Protein AF-A0A0C3BUG4-F1 (afdb_monomer_lite)

Secondary structure (DSSP, 8-state):
--PPP-------------------HHHHHHHHHHHHHHHHSS-EES-GGG-EEHHHIIIIIHHHHHHHHHTSTTHHHHH-SS-EEEE-TTSEEEEE--THHHHHT---TTTS-EE-HHHHHHHSPPP-----------TTTT----

Radius of gyration: 33.88 Å; chains: 1; bounding box: 59×110×67 Å

pLDDT: mean 73.23, std 21.44, range [34.53, 96.62]

Structure (mmCIF, N/CA/C/O backbone):
data_AF-A0A0C3BUG4-F1
#
_entry.id   AF-A0A0C3BUG4-F1
#
loop_
_atom_site.group_PDB
_atom_site.id
_atom_site.type_symbol
_atom_site.label_atom_id
_atom_site.label_alt_id
_atom_site.label_comp_id
_atom_site.label_asym_id
_atom_site.label_entity_id
_atom_site.label_seq_id
_atom_site.pdbx_PDB_ins_code
_atom_site.Cartn_x
_atom_site.Cartn_y
_atom_site.Cartn_z
_atom_site.occupancy
_atom_site.B_iso_or_equiv
_atom_site.auth_seq_id
_atom_site.auth_comp_id
_atom_site.auth_asym_id
_atom_site.auth_atom_id
_atom_site.pdbx_PDB_model_num
ATOM 1 N N . MET A 1 1 ? 41.717 80.374 -43.406 1.00 41.09 1 MET A N 1
ATOM 2 C CA . MET A 1 1 ? 40.789 79.222 -43.454 1.00 41.09 1 MET A CA 1
ATOM 3 C C . MET A 1 1 ? 40.693 78.741 -44.893 1.00 41.09 1 MET A C 1
ATOM 5 O O . MET A 1 1 ? 40.188 79.499 -45.709 1.00 41.09 1 MET A O 1
ATOM 9 N N . LYS A 1 2 ? 41.247 77.564 -45.212 1.00 41.28 2 LYS A N 1
ATOM 10 C CA . LYS A 1 2 ? 40.978 76.761 -46.424 1.00 41.28 2 LYS A CA 1
ATOM 11 C C . LYS A 1 2 ? 41.872 75.516 -46.356 1.00 41.28 2 LYS A C 1
ATOM 13 O O . LYS A 1 2 ? 43.070 75.620 -46.584 1.00 41.28 2 LYS A O 1
ATOM 18 N N . PHE A 1 3 ? 41.297 74.380 -45.968 1.00 34.53 3 PHE A N 1
ATOM 19 C CA . PHE A 1 3 ? 41.933 73.067 -46.078 1.00 34.53 3 PHE A CA 1
ATOM 20 C C . PHE A 1 3 ? 41.317 72.315 -47.259 1.00 34.53 3 PHE A C 1
ATOM 22 O O . PHE A 1 3 ? 40.108 72.384 -47.482 1.00 34.53 3 PHE A O 1
ATOM 29 N N . SER A 1 4 ? 42.197 71.660 -48.016 1.00 36.00 4 SER A N 1
ATOM 30 C CA . SER A 1 4 ? 41.938 70.864 -49.214 1.00 36.00 4 SER A CA 1
ATOM 31 C C . SER A 1 4 ? 40.975 69.703 -48.988 1.00 36.00 4 SER A C 1
ATOM 33 O O . SER A 1 4 ? 41.059 68.994 -47.988 1.00 36.00 4 SER A O 1
ATOM 35 N N . ALA A 1 5 ? 40.145 69.457 -50.002 1.00 45.41 5 ALA A N 1
ATOM 36 C CA . ALA A 1 5 ? 39.486 68.182 -50.236 1.00 45.41 5 ALA A CA 1
ATOM 37 C C . ALA A 1 5 ? 40.481 67.171 -50.836 1.00 45.41 5 ALA A C 1
ATOM 39 O O . ALA A 1 5 ? 41.256 67.513 -51.728 1.00 45.41 5 A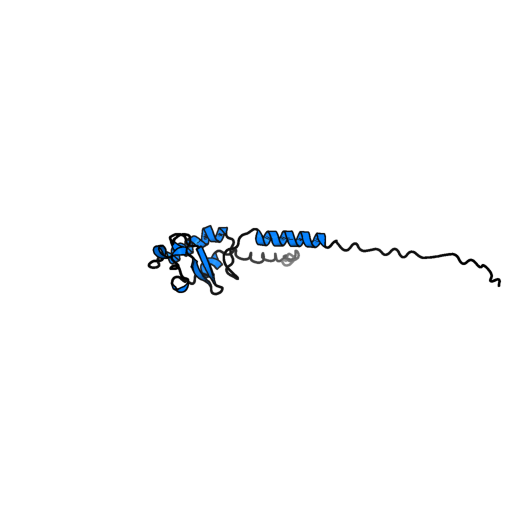LA A O 1
ATOM 40 N N . GLY A 1 6 ? 40.427 65.924 -50.370 1.00 37.72 6 GLY A N 1
ATOM 41 C CA . GLY A 1 6 ? 41.170 64.797 -50.926 1.00 37.72 6 GLY A CA 1
ATOM 42 C C . GLY A 1 6 ? 40.464 63.498 -50.562 1.00 37.72 6 GLY A C 1
ATOM 43 O O . GLY A 1 6 ? 40.468 63.084 -49.409 1.00 37.72 6 GLY A O 1
ATOM 44 N N . VAL A 1 7 ? 39.788 62.921 -51.549 1.00 47.41 7 VAL A N 1
ATOM 45 C CA . VAL A 1 7 ? 38.919 61.744 -51.468 1.00 47.41 7 VAL A CA 1
ATOM 46 C C . VAL A 1 7 ? 39.768 60.485 -51.274 1.00 47.41 7 VAL A C 1
ATOM 48 O O . VAL A 1 7 ? 40.687 60.251 -52.052 1.00 47.41 7 VAL A O 1
ATOM 51 N N . ALA A 1 8 ? 39.432 59.648 -50.292 1.00 42.12 8 ALA A N 1
ATOM 52 C CA . ALA A 1 8 ? 39.912 58.272 -50.209 1.00 42.12 8 ALA A CA 1
ATOM 53 C C . ALA A 1 8 ? 38.692 57.352 -50.166 1.00 42.12 8 ALA A C 1
ATOM 55 O O . ALA A 1 8 ? 37.805 57.503 -49.328 1.00 42.12 8 ALA A O 1
ATOM 56 N N . SER A 1 9 ? 38.629 56.448 -51.134 1.00 40.34 9 SER A N 1
ATOM 57 C CA . SER A 1 9 ? 37.532 55.515 -51.341 1.00 40.34 9 SER A CA 1
ATOM 58 C C . SER A 1 9 ? 38.101 54.096 -51.375 1.00 40.34 9 SER A C 1
ATOM 60 O O . SER A 1 9 ? 39.220 53.910 -51.852 1.00 40.34 9 SER A O 1
ATOM 62 N N . PHE A 1 10 ? 37.278 53.139 -50.923 1.00 35.38 10 PHE A N 1
ATOM 63 C CA . PHE A 1 10 ? 37.435 51.673 -50.988 1.00 35.38 10 PHE A CA 1
ATOM 64 C C . PHE A 1 10 ? 38.412 51.059 -49.958 1.00 35.38 10 PHE A C 1
ATOM 66 O O . PHE A 1 10 ? 39.480 51.594 -49.710 1.00 35.38 10 PHE A O 1
ATOM 73 N N . VAL A 1 11 ? 38.147 49.944 -49.265 1.00 36.19 11 VAL A N 1
ATOM 74 C CA . VAL A 1 11 ? 37.163 48.850 -49.376 1.00 36.19 11 VAL A CA 1
ATOM 75 C C . VAL A 1 11 ? 36.833 48.389 -47.945 1.00 36.19 11 VAL A C 1
ATOM 77 O O . VAL A 1 11 ? 37.750 48.091 -47.183 1.00 36.19 11 VAL A O 1
ATOM 80 N N . VAL A 1 12 ? 35.555 48.269 -47.569 1.00 40.34 12 VAL A N 1
ATOM 81 C CA . VAL A 1 12 ? 35.170 47.511 -46.363 1.00 40.34 12 VAL A CA 1
ATOM 82 C C . VAL A 1 12 ? 34.921 46.071 -46.794 1.00 40.34 12 VAL A C 1
ATOM 84 O O . VAL A 1 12 ? 33.946 45.780 -47.484 1.00 40.34 12 VAL A O 1
ATOM 87 N N . VAL A 1 13 ? 35.823 45.169 -46.411 1.00 47.88 13 VAL A N 1
ATOM 88 C CA . VAL A 1 13 ? 35.618 43.723 -46.534 1.00 47.88 13 VAL A CA 1
ATOM 89 C C . VAL A 1 13 ? 34.524 43.326 -45.544 1.00 47.88 13 VAL A C 1
ATOM 91 O O . VAL A 1 13 ? 34.728 43.353 -44.331 1.00 47.88 13 VAL A O 1
ATOM 94 N N . ALA A 1 14 ? 33.347 42.976 -46.059 1.00 41.44 14 ALA A N 1
ATOM 95 C CA . ALA A 1 14 ? 32.286 42.376 -45.266 1.00 41.44 14 ALA A CA 1
ATOM 96 C C . ALA A 1 14 ? 32.698 40.946 -44.884 1.00 41.44 14 ALA A C 1
ATOM 98 O O . ALA A 1 14 ? 32.642 40.027 -45.700 1.00 41.44 14 ALA A O 1
ATOM 99 N N . ALA A 1 15 ? 33.123 40.753 -43.635 1.00 45.50 15 ALA A N 1
ATOM 100 C CA . ALA A 1 15 ? 33.238 39.428 -43.048 1.00 45.50 15 ALA A CA 1
ATOM 101 C C . ALA A 1 15 ? 31.821 38.867 -42.852 1.00 45.50 15 ALA A C 1
ATOM 103 O O . ALA A 1 15 ? 31.102 39.261 -41.934 1.00 45.50 15 ALA A O 1
ATOM 104 N N . ALA A 1 16 ? 31.405 37.962 -43.738 1.00 42.94 16 ALA A N 1
ATOM 105 C CA . ALA A 1 16 ? 30.218 37.146 -43.539 1.00 42.94 16 ALA A CA 1
ATOM 106 C C . ALA A 1 16 ? 30.462 36.223 -42.335 1.00 42.94 16 ALA A C 1
ATOM 108 O O . ALA A 1 16 ? 31.059 35.153 -42.451 1.00 42.94 16 ALA A O 1
ATOM 109 N N . GLY A 1 17 ? 30.031 36.665 -41.155 1.00 38.06 17 GLY A N 1
ATOM 110 C CA . GLY A 1 17 ? 29.912 35.805 -39.990 1.00 38.06 17 GLY A CA 1
ATOM 111 C C . GLY A 1 17 ? 28.852 34.750 -40.274 1.00 38.06 17 GLY A C 1
ATOM 112 O O . GLY A 1 17 ? 27.659 35.049 -40.284 1.00 38.06 17 GLY A O 1
ATOM 113 N N . LEU A 1 18 ? 29.286 33.513 -40.512 1.00 46.72 18 LEU A N 1
ATOM 114 C CA . LEU A 1 18 ? 28.420 32.345 -40.512 1.00 46.72 18 LEU A CA 1
ATOM 115 C C . LEU A 1 18 ? 27.911 32.170 -39.073 1.00 46.72 18 LEU A C 1
ATOM 117 O O . LEU A 1 18 ? 28.559 31.547 -38.233 1.00 46.72 18 LEU A O 1
ATOM 121 N N . ALA A 1 19 ? 26.776 32.791 -38.756 1.00 42.50 19 ALA A N 1
ATOM 122 C CA . ALA A 1 19 ? 26.059 32.519 -37.526 1.00 42.50 19 ALA A CA 1
ATOM 123 C C . ALA A 1 19 ? 25.576 31.071 -37.612 1.00 42.50 19 ALA A C 1
ATOM 125 O O . ALA A 1 19 ? 24.555 30.776 -38.230 1.00 42.50 19 ALA A O 1
ATOM 126 N N . ALA A 1 20 ? 26.345 30.154 -37.023 1.00 51.66 20 ALA A N 1
ATOM 127 C CA . ALA A 1 20 ? 25.859 28.826 -36.709 1.00 51.66 20 ALA A CA 1
ATOM 128 C C . ALA A 1 20 ? 24.575 29.020 -35.900 1.00 51.66 20 ALA A C 1
ATOM 130 O O . ALA A 1 20 ? 24.619 29.481 -34.756 1.00 51.66 20 ALA A O 1
ATOM 131 N N . ALA A 1 21 ? 23.433 28.752 -36.537 1.00 49.66 21 ALA A N 1
ATOM 132 C CA . ALA A 1 21 ? 22.134 28.765 -35.900 1.00 49.66 21 ALA A CA 1
ATOM 133 C C . ALA A 1 21 ? 22.206 27.788 -34.726 1.00 49.66 21 ALA A C 1
ATOM 135 O O . ALA A 1 21 ? 22.141 26.570 -34.891 1.00 49.66 21 ALA A O 1
ATOM 136 N N . ARG A 1 22 ? 22.419 28.333 -33.525 1.00 52.34 22 ARG A N 1
ATOM 137 C CA . ARG A 1 22 ? 22.254 27.587 -32.286 1.00 52.34 22 ARG A CA 1
ATOM 138 C C . ARG A 1 22 ? 20.818 27.075 -32.319 1.00 52.34 22 ARG A C 1
ATOM 140 O O . ARG A 1 22 ? 19.922 27.902 -32.510 1.00 52.34 22 ARG A O 1
ATOM 147 N N . PRO A 1 23 ? 20.574 25.762 -32.182 1.00 47.84 23 PRO A N 1
ATOM 148 C CA . PRO A 1 23 ? 19.212 25.275 -32.085 1.00 47.84 23 PRO A CA 1
ATOM 149 C C . PRO A 1 23 ? 18.525 26.053 -30.963 1.00 47.84 23 PRO A C 1
ATOM 151 O O . PRO A 1 23 ? 19.018 26.103 -29.834 1.00 47.84 23 PRO A O 1
ATOM 154 N N . SER A 1 24 ? 17.447 26.742 -31.341 1.00 47.69 24 SER A N 1
ATOM 155 C CA . SER A 1 24 ? 16.580 27.502 -30.449 1.00 47.69 24 SER A CA 1
ATOM 156 C C . SER A 1 24 ? 16.281 26.657 -29.211 1.00 47.69 24 SER A C 1
ATOM 158 O O . SER A 1 24 ? 15.897 25.493 -29.347 1.00 47.69 24 SER A O 1
ATOM 160 N N . GLY A 1 25 ? 16.468 27.227 -28.015 1.00 50.50 25 GLY A N 1
ATOM 161 C CA . GLY A 1 25 ? 16.230 26.546 -26.732 1.00 50.50 25 GLY A CA 1
ATOM 162 C C . GLY A 1 25 ? 14.859 25.862 -26.654 1.00 50.50 25 GLY A C 1
ATOM 163 O O . GLY A 1 25 ? 14.745 24.794 -26.062 1.00 50.50 25 GLY A O 1
ATOM 164 N N . TYR A 1 26 ? 13.883 26.372 -27.412 1.00 52.41 26 TYR A N 1
ATOM 165 C CA . TYR A 1 26 ? 12.560 25.780 -27.606 1.00 52.41 26 TYR A CA 1
ATOM 166 C C . TYR A 1 26 ? 12.568 24.305 -28.035 1.00 52.41 26 TYR A C 1
ATOM 168 O O . TYR A 1 26 ? 11.708 23.543 -27.603 1.00 52.41 26 TYR A O 1
ATOM 176 N N . ALA A 1 27 ? 13.522 23.864 -28.860 1.00 49.59 27 ALA A N 1
ATOM 177 C CA . ALA A 1 27 ? 13.574 22.468 -29.303 1.00 49.59 27 ALA A CA 1
ATOM 178 C C . ALA A 1 27 ? 14.095 21.517 -28.210 1.00 49.59 27 ALA A C 1
ATOM 180 O O . ALA A 1 27 ? 13.702 20.351 -28.180 1.00 49.59 27 ALA A O 1
ATOM 181 N N . ARG A 1 28 ? 14.950 22.000 -27.291 1.00 51.31 28 ARG A N 1
ATOM 182 C CA . ARG A 1 28 ? 15.373 21.213 -26.118 1.00 51.31 28 ARG A CA 1
ATOM 183 C C . ARG A 1 28 ? 14.279 21.164 -25.058 1.00 51.31 28 ARG A C 1
ATOM 185 O O . ARG A 1 28 ? 14.094 20.110 -24.457 1.00 51.31 28 ARG A O 1
ATOM 192 N N . ASP A 1 29 ? 13.533 22.250 -24.889 1.00 53.88 29 ASP A N 1
ATOM 193 C CA . ASP A 1 29 ? 12.439 22.319 -23.919 1.00 53.88 29 ASP A CA 1
ATOM 194 C C . ASP A 1 29 ? 11.271 21.398 -24.301 1.00 53.88 29 ASP A C 1
ATOM 196 O O . ASP A 1 29 ? 10.709 20.733 -23.435 1.00 53.88 29 ASP A O 1
ATOM 200 N N . LEU A 1 30 ? 10.947 21.273 -25.594 1.00 53.44 30 LEU A N 1
ATOM 201 C CA . LEU A 1 30 ? 9.909 20.344 -26.063 1.00 53.44 30 LEU A CA 1
ATOM 202 C C . LEU A 1 30 ? 10.304 18.870 -25.874 1.00 53.44 30 LEU A C 1
ATOM 204 O O . LEU A 1 30 ? 9.463 18.055 -25.501 1.00 53.44 30 LEU A O 1
ATOM 208 N N . TYR A 1 31 ? 11.583 18.531 -26.067 1.00 54.00 31 TYR A N 1
ATOM 209 C CA . TYR A 1 31 ? 12.083 17.168 -25.855 1.00 54.00 31 TYR A CA 1
ATOM 210 C C . TYR A 1 31 ? 12.178 16.789 -24.371 1.00 54.00 31 TYR A C 1
ATOM 212 O O . TYR A 1 31 ? 11.939 15.636 -24.023 1.00 54.00 31 TYR A O 1
ATOM 220 N N . ALA A 1 32 ? 12.522 17.744 -23.500 1.00 52.56 32 ALA A N 1
ATOM 221 C CA . ALA A 1 32 ? 12.543 17.528 -22.055 1.00 52.56 32 ALA A CA 1
ATOM 222 C C . ALA A 1 32 ? 11.121 17.359 -21.496 1.00 52.56 32 ALA A C 1
ATOM 224 O O . ALA A 1 32 ? 10.859 16.399 -20.779 1.00 52.56 32 ALA A O 1
ATOM 225 N N . ARG A 1 33 ? 10.178 18.210 -21.923 1.00 52.19 33 ARG A N 1
ATOM 226 C CA . ARG A 1 33 ? 8.775 18.154 -21.488 1.00 52.19 33 ARG A CA 1
ATOM 227 C C . ARG A 1 33 ? 8.088 16.842 -21.875 1.00 52.19 33 ARG A C 1
ATOM 229 O O . ARG A 1 33 ? 7.427 16.232 -21.049 1.00 52.19 33 ARG A O 1
ATOM 236 N N . GLN A 1 34 ? 8.338 16.350 -23.090 1.00 50.34 34 GLN A N 1
ATOM 237 C CA . GLN A 1 34 ? 7.808 15.062 -23.546 1.00 50.34 34 GLN A CA 1
ATOM 238 C C . GLN A 1 34 ? 8.367 13.858 -22.756 1.00 50.34 34 GLN A C 1
ATOM 240 O O . GLN A 1 34 ? 7.732 12.804 -22.714 1.00 50.34 34 GLN A O 1
ATOM 245 N N . TYR A 1 35 ? 9.541 13.995 -22.126 1.00 50.09 35 TYR A N 1
ATOM 246 C CA . TYR A 1 35 ? 10.136 12.953 -21.284 1.00 50.09 35 TYR A CA 1
ATOM 247 C C . TYR A 1 35 ? 9.663 13.033 -19.827 1.00 50.09 35 TYR A C 1
ATOM 249 O O . TYR A 1 35 ? 9.436 11.990 -19.217 1.00 50.09 35 TYR A O 1
ATOM 257 N N . ASP A 1 36 ? 9.466 14.240 -19.290 1.00 49.53 36 ASP A N 1
ATOM 258 C CA . ASP A 1 36 ? 8.853 14.439 -17.970 1.00 49.53 36 ASP A CA 1
ATOM 259 C C . ASP A 1 36 ? 7.392 13.952 -17.956 1.00 49.53 36 ASP A C 1
ATOM 261 O O . ASP A 1 36 ? 7.004 13.210 -17.051 1.00 49.53 36 ASP A O 1
ATOM 265 N N . ASP A 1 37 ? 6.623 14.215 -19.021 1.00 50.03 37 ASP A N 1
ATOM 266 C CA . ASP A 1 37 ? 5.247 13.716 -19.163 1.00 50.03 37 ASP A CA 1
ATOM 267 C C . ASP A 1 37 ? 5.195 12.173 -19.183 1.00 50.03 37 ASP A C 1
ATOM 269 O O . ASP A 1 37 ? 4.275 11.566 -18.637 1.00 50.03 37 ASP A O 1
ATOM 273 N N . ALA A 1 38 ? 6.201 11.500 -19.759 1.00 49.34 38 ALA A N 1
ATOM 274 C CA . ALA A 1 38 ? 6.282 10.035 -19.800 1.00 49.34 38 ALA A CA 1
ATOM 275 C C . ALA A 1 38 ? 6.638 9.395 -18.441 1.00 49.34 38 ALA A C 1
ATOM 277 O O . ALA A 1 38 ? 6.325 8.223 -18.212 1.00 49.34 38 ALA A O 1
ATOM 278 N N . VAL A 1 39 ? 7.279 10.144 -17.537 1.00 51.50 39 VAL A N 1
ATOM 279 C CA . VAL A 1 39 ? 7.572 9.706 -16.161 1.00 51.50 39 VAL A CA 1
ATOM 280 C C . VAL A 1 39 ? 6.385 9.982 -15.227 1.00 51.50 39 VAL A C 1
ATOM 282 O O . VAL A 1 39 ? 6.169 9.200 -14.299 1.00 51.50 39 VAL A O 1
ATOM 285 N N . GLU A 1 40 ? 5.572 11.008 -15.506 1.00 50.91 40 GLU A N 1
ATOM 286 C CA . GLU A 1 40 ? 4.290 11.266 -14.823 1.00 50.91 40 GLU A CA 1
ATOM 287 C C . GLU A 1 40 ? 3.114 10.416 -15.343 1.00 50.91 40 GLU A C 1
ATOM 289 O O . GLU A 1 40 ? 2.140 10.209 -14.619 1.00 50.91 40 GLU A O 1
ATOM 294 N N . LEU A 1 41 ? 3.194 9.873 -16.564 1.00 51.75 41 LEU A N 1
ATOM 295 C CA . LEU A 1 41 ? 2.088 9.157 -17.224 1.00 51.75 41 LEU A CA 1
ATOM 296 C C . LEU A 1 41 ? 1.648 7.855 -16.536 1.00 51.75 41 LEU A C 1
ATOM 298 O O . LEU A 1 41 ? 0.549 7.367 -16.798 1.00 51.75 41 LEU A O 1
ATOM 302 N N . PHE A 1 42 ? 2.462 7.301 -15.637 1.00 56.22 42 PHE A N 1
ATOM 303 C CA . PHE A 1 42 ? 2.058 6.180 -14.797 1.00 56.22 42 PHE A CA 1
ATOM 304 C C . PHE A 1 42 ? 2.064 6.626 -13.345 1.00 56.22 42 PHE A C 1
ATOM 306 O O . PHE A 1 42 ? 3.130 6.834 -12.768 1.00 56.22 42 PHE A O 1
ATOM 313 N N . ALA A 1 43 ? 0.877 6.715 -12.736 1.00 69.25 43 ALA A N 1
ATOM 314 C CA . ALA A 1 43 ? 0.772 6.761 -11.286 1.00 69.25 43 ALA A CA 1
ATOM 315 C C . ALA A 1 43 ? 1.637 5.628 -10.713 1.00 69.25 43 ALA A C 1
ATOM 317 O O . ALA A 1 43 ? 1.586 4.482 -11.176 1.00 69.25 43 ALA A O 1
ATOM 318 N N . ARG A 1 44 ? 2.510 5.971 -9.765 1.00 85.12 44 ARG A N 1
ATOM 319 C CA . ARG A 1 44 ? 3.430 5.014 -9.156 1.00 85.12 44 ARG A CA 1
ATOM 320 C C . ARG A 1 44 ? 3.064 4.832 -7.702 1.00 85.12 44 ARG A C 1
ATOM 322 O O . ARG A 1 44 ? 2.961 5.807 -6.959 1.00 85.12 44 ARG A O 1
ATOM 329 N N . TRP A 1 45 ? 2.917 3.581 -7.292 1.00 91.31 45 TRP A N 1
ATOM 330 C CA . TRP A 1 45 ? 2.689 3.242 -5.897 1.00 91.31 45 TRP A CA 1
ATOM 331 C C . TRP A 1 45 ? 4.016 2.925 -5.196 1.00 91.31 45 TRP A C 1
ATOM 333 O O . TRP A 1 45 ? 4.928 2.328 -5.777 1.00 91.31 45 TRP A O 1
ATOM 343 N N . GLY A 1 46 ? 4.119 3.310 -3.924 1.00 88.94 46 GLY A N 1
ATOM 344 C CA . GLY A 1 46 ? 5.286 3.057 -3.080 1.00 88.94 46 GLY A CA 1
ATOM 345 C C . GLY A 1 46 ? 6.372 4.132 -3.174 1.00 88.94 46 GLY A C 1
ATOM 346 O O . GLY A 1 46 ? 6.199 5.181 -3.789 1.00 88.94 46 GLY A O 1
ATOM 347 N N . SER A 1 47 ? 7.507 3.894 -2.512 1.00 86.81 47 SER A N 1
ATOM 348 C CA . SER A 1 47 ? 8.600 4.870 -2.425 1.00 86.81 47 SER A CA 1
ATOM 349 C C . SER A 1 47 ? 9.983 4.231 -2.594 1.00 86.81 47 SER A C 1
ATOM 351 O O . SER A 1 47 ? 10.217 3.073 -2.231 1.00 86.81 47 SER A O 1
ATOM 353 N N . GLY A 1 48 ? 10.932 4.998 -3.142 1.00 87.94 48 GLY A N 1
ATOM 354 C CA . GLY A 1 48 ? 12.331 4.592 -3.301 1.00 87.94 48 GLY A CA 1
ATOM 355 C C . GLY A 1 48 ? 12.505 3.300 -4.108 1.00 87.94 48 GLY A C 1
ATOM 356 O O . GLY A 1 48 ? 12.005 3.162 -5.216 1.00 87.94 48 GLY A O 1
ATOM 357 N N . LYS A 1 49 ? 13.222 2.320 -3.544 1.00 88.75 49 LYS A N 1
ATOM 358 C CA . LYS A 1 49 ? 13.469 1.024 -4.208 1.00 88.75 49 LYS A CA 1
ATOM 359 C C . LYS A 1 49 ? 12.228 0.129 -4.323 1.00 88.75 49 LYS A C 1
ATOM 361 O O . LYS A 1 49 ? 12.316 -0.939 -4.916 1.00 88.75 49 LYS A O 1
ATOM 366 N N . TYR A 1 50 ? 11.104 0.532 -3.733 1.00 90.12 50 TYR A N 1
ATOM 367 C CA . TYR A 1 50 ? 9.845 -0.212 -3.721 1.00 90.12 50 TYR A CA 1
ATOM 368 C C . TYR A 1 50 ? 8.774 0.420 -4.612 1.00 90.12 50 TYR A C 1
ATOM 370 O O . TYR A 1 50 ? 7.588 0.160 -4.436 1.00 90.12 50 TYR A O 1
ATOM 378 N N . THR A 1 51 ? 9.177 1.269 -5.552 1.00 90.88 51 THR A N 1
ATOM 379 C CA . THR A 1 51 ? 8.244 1.886 -6.487 1.00 90.88 51 THR A CA 1
ATOM 380 C C . THR A 1 51 ? 7.775 0.874 -7.540 1.00 90.88 51 THR A C 1
ATOM 382 O O . THR A 1 51 ? 8.592 0.181 -8.155 1.00 90.88 51 THR A O 1
ATOM 385 N N . LEU A 1 52 ? 6.463 0.827 -7.765 1.00 89.88 52 LEU A N 1
ATOM 386 C CA . LEU A 1 52 ? 5.764 -0.001 -8.753 1.00 89.88 52 LEU A CA 1
ATOM 387 C C . LEU A 1 52 ? 4.841 0.863 -9.614 1.00 89.88 52 LEU A C 1
ATOM 389 O O . LEU A 1 52 ? 4.522 1.990 -9.236 1.00 89.88 52 LEU A O 1
ATOM 393 N N . ASP A 1 53 ? 4.421 0.345 -10.763 1.00 89.62 53 ASP A N 1
ATOM 394 C CA . ASP A 1 53 ? 3.260 0.883 -11.468 1.00 89.62 53 ASP A CA 1
ATOM 395 C C . ASP A 1 53 ? 1.977 0.606 -10.669 1.00 89.62 53 ASP A C 1
ATOM 397 O O . ASP A 1 53 ? 1.856 -0.407 -9.971 1.00 89.62 53 ASP A O 1
ATOM 401 N N . ASP A 1 54 ? 1.028 1.535 -10.748 1.00 89.88 54 ASP A N 1
ATOM 402 C CA . ASP A 1 54 ? -0.205 1.468 -9.966 1.00 89.88 54 ASP A CA 1
ATOM 403 C C . ASP A 1 54 ? -1.099 0.267 -10.340 1.00 89.88 54 ASP A C 1
ATOM 405 O O . ASP A 1 54 ? -1.730 -0.316 -9.456 1.00 89.88 54 ASP A O 1
ATOM 409 N N . ASP A 1 55 ? -1.099 -0.175 -11.608 1.00 90.81 55 ASP A N 1
ATOM 410 C CA . ASP A 1 55 ? -1.863 -1.357 -12.050 1.00 90.81 55 ASP A CA 1
ATOM 411 C C . ASP A 1 55 ? -1.329 -2.644 -11.402 1.00 90.81 55 ASP A C 1
ATOM 413 O O . ASP A 1 55 ? -2.082 -3.400 -10.782 1.00 90.81 55 ASP A O 1
ATOM 417 N N . THR A 1 56 ? -0.012 -2.868 -11.452 1.00 92.38 56 THR A N 1
ATOM 418 C CA . THR A 1 56 ? 0.643 -4.007 -10.790 1.00 92.38 56 THR A CA 1
ATOM 419 C C . THR A 1 56 ? 0.437 -3.961 -9.285 1.00 92.38 56 THR A C 1
ATOM 421 O O . THR A 1 56 ? 0.194 -5.003 -8.663 1.00 92.38 56 THR A O 1
ATOM 424 N N . TYR A 1 57 ? 0.473 -2.772 -8.678 1.00 94.12 57 TYR A N 1
ATOM 425 C CA . TYR A 1 57 ? 0.134 -2.644 -7.268 1.00 94.12 57 TYR A CA 1
ATOM 426 C C . TYR A 1 57 ? -1.297 -3.125 -6.989 1.00 94.12 57 TYR A C 1
ATOM 428 O O . TYR A 1 57 ? -1.475 -4.031 -6.173 1.00 94.12 57 TYR A O 1
ATOM 436 N N . HIS A 1 58 ? -2.306 -2.586 -7.674 1.00 93.94 58 HIS A N 1
ATOM 437 C CA . HIS A 1 58 ? -3.705 -2.921 -7.408 1.00 93.94 58 HIS A CA 1
ATOM 438 C C . HIS A 1 58 ? -4.065 -4.372 -7.748 1.00 93.94 58 HIS A C 1
ATOM 440 O O . HIS A 1 58 ? -4.859 -4.984 -7.031 1.00 93.94 58 HIS A O 1
ATOM 446 N N . ARG A 1 59 ? -3.484 -4.940 -8.811 1.00 94.31 59 ARG A N 1
ATOM 447 C CA . ARG A 1 59 ? -3.852 -6.273 -9.316 1.00 94.31 59 ARG A CA 1
ATOM 448 C C . ARG A 1 59 ? -3.046 -7.410 -8.708 1.00 94.31 59 ARG A C 1
ATOM 450 O O . ARG A 1 59 ? -3.585 -8.501 -8.544 1.00 94.31 59 ARG A O 1
ATOM 457 N N . VAL A 1 60 ? -1.773 -7.179 -8.385 1.00 94.50 60 VAL A N 1
ATOM 458 C CA . VAL A 1 60 ? -0.855 -8.241 -7.943 1.00 94.50 60 VAL A CA 1
ATOM 459 C C . VAL A 1 60 ? -0.496 -8.082 -6.473 1.00 94.50 60 VAL A C 1
ATOM 461 O O . VAL A 1 60 ? -0.635 -9.024 -5.695 1.00 94.50 60 VAL A O 1
ATOM 464 N N . VAL A 1 61 ? -0.055 -6.892 -6.067 1.00 96.06 61 VAL A N 1
ATOM 465 C CA . VAL A 1 61 ? 0.559 -6.695 -4.746 1.00 96.06 61 VAL A CA 1
ATOM 466 C C . VAL A 1 61 ? -0.477 -6.468 -3.646 1.00 96.06 61 VAL A C 1
ATOM 468 O O . VAL A 1 61 ? -0.416 -7.113 -2.597 1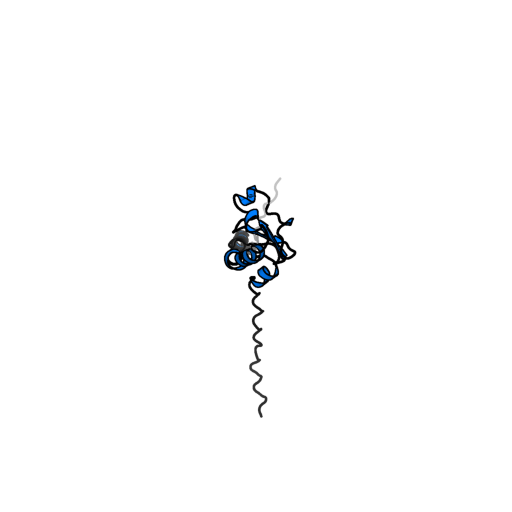.00 96.06 61 VAL A O 1
ATOM 471 N N . LYS A 1 62 ? -1.460 -5.592 -3.874 1.00 95.56 62 LYS A N 1
ATOM 472 C CA . LYS A 1 62 ? -2.494 -5.237 -2.893 1.00 95.56 62 LYS A CA 1
ATOM 473 C C . LYS A 1 62 ? -3.279 -6.463 -2.397 1.00 95.56 62 LYS A C 1
ATOM 475 O O . LYS A 1 62 ? -3.426 -6.585 -1.180 1.00 95.56 62 LYS A O 1
ATOM 480 N N . PRO A 1 63 ? -3.703 -7.425 -3.244 1.00 96.31 63 PRO A N 1
ATOM 481 C CA . PRO A 1 63 ? -4.355 -8.648 -2.769 1.00 96.31 63 PRO A CA 1
ATOM 482 C C . PRO A 1 63 ? -3.468 -9.497 -1.850 1.00 96.31 63 PRO A C 1
ATOM 484 O O . PRO A 1 63 ? -3.954 -10.041 -0.859 1.00 96.31 63 PRO A O 1
ATOM 487 N N . GLN A 1 64 ? -2.162 -9.575 -2.128 1.00 96.62 64 GLN A N 1
ATOM 488 C CA . GLN A 1 64 ? -1.224 -10.316 -1.279 1.00 96.62 64 GLN A CA 1
ATOM 489 C C . GLN A 1 64 ? -1.037 -9.640 0.081 1.00 96.62 64 GLN A C 1
ATOM 491 O O . GLN A 1 64 ? -0.988 -10.320 1.105 1.00 96.62 64 GLN A O 1
ATOM 496 N N . PHE A 1 65 ? -1.008 -8.306 0.126 1.00 96.38 65 PHE A N 1
ATOM 497 C CA . PHE A 1 65 ? -0.999 -7.576 1.393 1.00 96.38 65 PHE A CA 1
ATOM 498 C C . PHE A 1 65 ? -2.289 -7.783 2.175 1.00 96.38 65 PHE A C 1
ATOM 500 O O . PHE A 1 65 ? -2.228 -8.107 3.359 1.00 96.38 65 PHE A O 1
ATOM 507 N N . ILE A 1 66 ? -3.450 -7.671 1.524 1.00 95.69 66 ILE A N 1
ATOM 508 C CA . ILE A 1 66 ? -4.737 -7.949 2.169 1.00 95.69 66 ILE A CA 1
ATOM 509 C C . ILE A 1 66 ? -4.724 -9.356 2.767 1.00 95.69 66 ILE A C 1
ATOM 511 O O . ILE A 1 66 ? -5.045 -9.495 3.941 1.00 95.69 66 ILE A O 1
ATOM 515 N N . SER A 1 67 ? -4.265 -10.367 2.024 1.00 95.00 67 SER A N 1
ATOM 516 C CA . SER A 1 67 ? -4.147 -11.740 2.530 1.00 95.00 67 SER A CA 1
ATOM 517 C C . SER A 1 67 ? -3.182 -11.863 3.715 1.00 95.00 67 SER A C 1
ATOM 519 O O . SER A 1 67 ? -3.438 -12.635 4.638 1.00 95.00 67 SER A O 1
ATOM 521 N N . ALA A 1 68 ? -2.069 -11.126 3.710 1.00 94.94 68 ALA A N 1
ATOM 522 C CA . ALA A 1 68 ? -1.087 -11.160 4.791 1.00 94.94 68 ALA A CA 1
ATOM 523 C C . ALA A 1 68 ? -1.607 -10.505 6.082 1.00 94.94 68 ALA A C 1
ATOM 525 O O . ALA A 1 68 ? -1.228 -10.919 7.180 1.00 94.94 68 ALA A O 1
ATOM 526 N N . PHE A 1 69 ? -2.460 -9.484 5.962 1.00 94.75 69 PHE A N 1
ATOM 527 C CA . PHE A 1 69 ? -3.032 -8.759 7.097 1.00 94.75 69 PHE A CA 1
ATOM 528 C C . PHE A 1 69 ? -4.408 -9.274 7.533 1.00 94.75 69 PHE A C 1
ATOM 530 O O . PHE A 1 69 ? -4.766 -9.101 8.692 1.00 94.75 69 PHE A O 1
ATOM 537 N N . SER A 1 70 ? -5.176 -9.942 6.671 1.00 91.12 70 SER A N 1
ATOM 538 C CA . SER A 1 70 ? -6.517 -10.441 7.011 1.00 91.12 70 SER A CA 1
ATOM 539 C C . SER A 1 70 ? -6.509 -11.508 8.104 1.00 91.12 70 SER A C 1
ATOM 541 O O . SER A 1 70 ? -7.520 -11.689 8.776 1.00 91.12 70 SER A O 1
ATOM 543 N N . GLY A 1 71 ? -5.378 -12.193 8.298 1.00 88.12 71 GLY A N 1
ATOM 544 C CA . GLY A 1 71 ? -5.170 -13.123 9.411 1.00 88.12 71 GLY A CA 1
ATOM 545 C C . GLY A 1 71 ? -4.891 -12.448 10.760 1.00 88.12 71 GLY A C 1
ATOM 546 O O . GLY A 1 71 ? -4.916 -13.121 11.786 1.00 88.12 71 GLY A O 1
ATOM 547 N N . GLU A 1 72 ? -4.632 -11.136 10.789 1.00 90.31 72 GLU A N 1
ATOM 548 C CA . GLU A 1 72 ? -4.365 -10.406 12.029 1.00 90.31 72 GLU A CA 1
ATOM 549 C C . GLU A 1 72 ? -5.651 -10.096 12.794 1.00 90.31 72 GLU A C 1
ATOM 551 O O . GLU A 1 72 ? -6.668 -9.653 12.243 1.00 90.31 72 GLU A O 1
ATOM 556 N N . LYS A 1 73 ? -5.585 -10.263 14.117 1.00 90.94 73 LYS A N 1
ATOM 557 C CA . LYS A 1 73 ? -6.722 -9.990 14.993 1.00 90.94 73 LYS A CA 1
ATOM 558 C C . LYS A 1 73 ? -7.141 -8.526 14.860 1.00 90.94 73 LYS A C 1
ATOM 560 O O . LYS A 1 73 ? -6.334 -7.610 14.997 1.00 90.94 73 LYS A O 1
ATOM 565 N N . SER A 1 74 ? -8.437 -8.313 14.643 1.00 90.19 74 SER A N 1
ATOM 566 C CA . SER A 1 74 ? -9.046 -6.983 14.518 1.00 90.19 74 SER A CA 1
ATOM 567 C C . SER A 1 74 ? -8.602 -6.172 13.293 1.00 90.19 74 SER A C 1
ATOM 569 O O . SER A 1 74 ? -8.919 -4.988 13.219 1.00 90.19 74 SER A O 1
ATOM 571 N N . PHE A 1 75 ? -7.904 -6.754 12.313 1.00 92.62 75 PHE A N 1
ATOM 572 C CA . PHE A 1 75 ? -7.506 -5.997 11.124 1.00 92.62 75 PHE A CA 1
ATOM 573 C C . PHE A 1 75 ? -8.718 -5.463 10.352 1.00 92.62 75 PHE A C 1
ATOM 575 O O . PHE A 1 75 ? -8.849 -4.255 10.162 1.00 92.62 75 PHE A O 1
ATOM 582 N N . SER A 1 76 ? -9.658 -6.336 9.985 1.00 90.25 76 SER A N 1
ATOM 583 C CA . SER A 1 76 ? -10.847 -5.951 9.212 1.00 90.25 76 SER A CA 1
ATOM 584 C C . SER A 1 76 ? -11.760 -4.972 9.956 1.00 90.25 76 SER A C 1
ATOM 586 O O . SER A 1 76 ? -12.369 -4.103 9.335 1.00 90.25 76 SER A O 1
ATOM 588 N N . SER A 1 77 ? -11.835 -5.063 11.287 1.00 91.06 77 SER A N 1
ATOM 589 C CA . SER A 1 77 ? -12.665 -4.167 12.098 1.00 91.06 77 SER A CA 1
ATOM 590 C C . SER A 1 77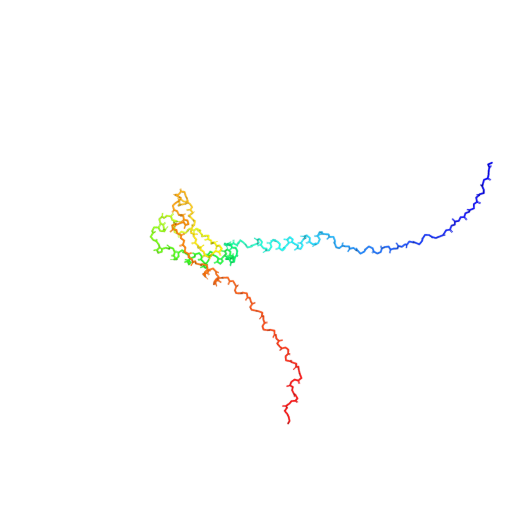 ? -12.045 -2.783 12.294 1.00 91.06 77 SER A C 1
ATOM 592 O O . SER A 1 77 ? -12.781 -1.813 12.470 1.00 91.06 77 SER A O 1
ATOM 594 N N . LEU A 1 78 ? -10.712 -2.671 12.255 1.00 92.38 78 LEU A N 1
ATOM 595 C CA . LEU A 1 78 ? -10.002 -1.408 12.473 1.00 92.38 78 LEU A CA 1
ATOM 596 C C . LEU A 1 78 ? -9.597 -0.713 11.169 1.00 92.38 78 LEU A C 1
ATOM 598 O O . LEU A 1 78 ? -9.664 0.512 11.094 1.00 92.38 78 LEU A O 1
ATOM 602 N N . CYS A 1 79 ? -9.189 -1.475 10.157 1.00 92.88 79 CYS A N 1
ATOM 603 C CA . CYS A 1 79 ? -8.694 -0.973 8.875 1.00 92.88 79 CYS A CA 1
ATOM 604 C C . CYS A 1 79 ? -9.705 -1.116 7.728 1.00 92.88 79 CYS A C 1
ATOM 606 O O . CYS A 1 79 ? -9.556 -0.453 6.701 1.00 92.88 79 CYS A O 1
ATOM 608 N N . GLY A 1 80 ? -10.752 -1.925 7.909 1.00 91.31 80 GLY A N 1
ATOM 609 C CA . GLY A 1 80 ? -11.693 -2.286 6.852 1.00 91.31 80 GLY A CA 1
ATOM 610 C C . GLY A 1 80 ? -11.197 -3.451 5.991 1.00 91.31 80 GLY A C 1
ATOM 611 O O . GLY A 1 80 ? -10.106 -3.981 6.190 1.00 91.31 80 GLY A O 1
ATOM 612 N N . SER A 1 81 ? -12.019 -3.858 5.022 1.00 91.56 81 SER A N 1
ATOM 613 C CA . SER A 1 81 ? -11.721 -4.997 4.139 1.00 91.56 81 SER A CA 1
ATOM 614 C C . SER A 1 81 ? -10.772 -4.658 2.986 1.00 91.56 81 SER A C 1
ATOM 616 O O . SER A 1 81 ? -10.124 -5.551 2.454 1.00 91.56 81 SER A O 1
ATOM 618 N N . ASN A 1 82 ? -10.702 -3.385 2.587 1.00 92.88 82 ASN A N 1
ATOM 619 C CA . ASN A 1 82 ? -9.873 -2.915 1.474 1.00 92.88 82 ASN A CA 1
ATOM 620 C C . ASN A 1 82 ? -9.165 -1.595 1.838 1.00 92.88 82 ASN A C 1
ATOM 622 O O . ASN A 1 82 ? -9.524 -0.544 1.303 1.00 92.88 82 ASN A O 1
ATOM 626 N N . PRO A 1 83 ? -8.229 -1.610 2.804 1.00 93.88 83 PRO A N 1
ATOM 627 C CA . PRO A 1 83 ? -7.418 -0.437 3.098 1.00 93.88 83 PRO A CA 1
ATOM 628 C C . PRO A 1 83 ? -6.422 -0.169 1.967 1.00 93.88 83 PRO A C 1
ATOM 630 O O . PRO A 1 83 ? -6.123 -1.046 1.153 1.00 93.88 83 PRO A O 1
ATOM 633 N N . ASP A 1 84 ? -5.869 1.037 1.948 1.00 92.88 84 ASP A N 1
ATOM 634 C CA . ASP A 1 84 ? -4.672 1.319 1.161 1.00 92.88 84 ASP A CA 1
ATOM 635 C C . ASP A 1 84 ? -3.427 0.962 1.961 1.00 92.88 84 ASP A C 1
ATOM 637 O O . ASP A 1 84 ? -3.474 0.853 3.184 1.00 92.88 84 ASP A O 1
ATOM 641 N N . PHE A 1 85 ? -2.305 0.753 1.283 1.00 95.50 85 PHE A N 1
ATOM 642 C CA . PHE A 1 85 ? -1.051 0.399 1.932 1.00 95.50 85 PHE A CA 1
ATOM 643 C C . PHE A 1 85 ? 0.026 1.420 1.611 1.00 95.50 85 PHE A C 1
ATOM 645 O O . PHE A 1 85 ? 0.023 2.051 0.554 1.00 95.50 85 PHE A O 1
ATOM 652 N N . PHE A 1 86 ? 0.983 1.526 2.522 1.00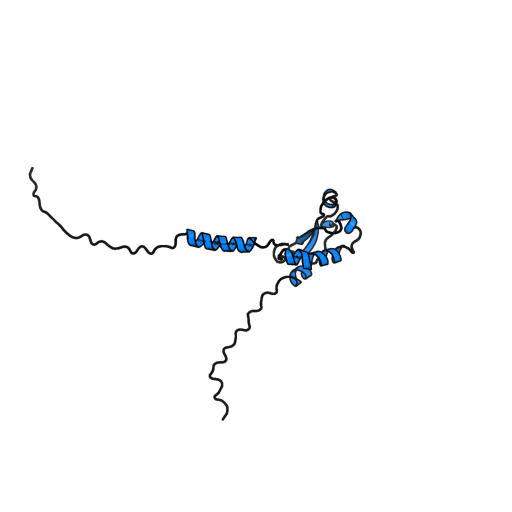 94.25 86 PHE A N 1
ATOM 653 C CA . PHE A 1 86 ? 2.212 2.280 2.349 1.00 94.25 86 PHE A CA 1
ATOM 654 C C . PHE A 1 86 ? 3.405 1.384 2.651 1.00 94.25 86 PHE A C 1
ATOM 656 O O . PHE A 1 86 ? 3.292 0.439 3.432 1.00 94.25 86 PHE A O 1
ATOM 663 N N . ILE A 1 87 ? 4.544 1.694 2.032 1.00 95.00 87 ILE A N 1
ATOM 664 C CA . ILE A 1 87 ? 5.799 0.976 2.237 1.00 95.00 87 ILE A CA 1
ATOM 665 C C . ILE A 1 87 ? 6.931 1.944 2.573 1.00 95.00 87 ILE A C 1
ATOM 667 O O . ILE A 1 87 ? 7.166 2.932 1.869 1.00 95.00 87 ILE A O 1
ATOM 671 N N . ASP A 1 88 ? 7.646 1.630 3.649 1.00 93.38 88 ASP A N 1
ATOM 672 C CA . ASP A 1 88 ? 8.849 2.345 4.058 1.00 93.38 88 ASP A CA 1
ATOM 673 C C . ASP A 1 88 ? 10.083 1.905 3.260 1.00 93.38 88 ASP A C 1
ATOM 675 O O . ASP A 1 88 ? 10.151 0.818 2.684 1.00 93.38 88 ASP A O 1
ATOM 679 N N . LYS A 1 89 ? 11.155 2.701 3.349 1.00 91.19 89 LYS A N 1
ATOM 680 C CA . LYS A 1 89 ? 12.481 2.379 2.787 1.00 91.19 89 LYS A CA 1
ATOM 681 C C . LYS A 1 89 ? 13.069 1.055 3.308 1.00 91.19 89 LYS A C 1
ATOM 683 O O . LYS A 1 89 ? 13.867 0.423 2.606 1.00 91.19 89 LYS A O 1
ATOM 688 N N . SER A 1 90 ? 12.662 0.624 4.502 1.00 91.75 90 SER A N 1
ATOM 689 C CA . SER A 1 90 ? 13.043 -0.658 5.113 1.00 91.75 90 SER A CA 1
ATOM 690 C C . SER A 1 90 ? 12.341 -1.859 4.467 1.00 91.75 90 SER A C 1
ATOM 692 O O . SER A 1 90 ? 12.876 -2.964 4.478 1.00 91.75 90 SER A O 1
ATOM 694 N N . GLY A 1 91 ? 11.201 -1.647 3.802 1.00 92.56 91 GLY A N 1
ATOM 695 C CA . GLY A 1 91 ? 10.335 -2.714 3.283 1.00 92.56 91 GLY A CA 1
ATOM 696 C C . GLY A 1 91 ? 9.187 -3.083 4.220 1.00 92.56 91 GLY A C 1
ATOM 697 O O . GLY A 1 91 ? 8.506 -4.082 3.986 1.00 92.56 91 GLY A O 1
ATOM 698 N N . ASP A 1 92 ? 8.982 -2.282 5.263 1.00 95.81 92 ASP A N 1
ATOM 699 C CA . ASP A 1 92 ? 7.861 -2.414 6.180 1.00 95.81 92 ASP A CA 1
ATOM 700 C C . ASP A 1 92 ? 6.610 -1.821 5.545 1.00 95.81 92 ASP A C 1
ATOM 702 O O . ASP A 1 92 ? 6.599 -0.669 5.105 1.00 95.81 92 ASP A O 1
ATOM 706 N N . VAL A 1 93 ? 5.570 -2.644 5.471 1.00 95.69 93 VAL A N 1
ATOM 707 C CA . VAL A 1 93 ? 4.276 -2.308 4.894 1.00 95.69 93 VAL A CA 1
ATOM 708 C C . VAL A 1 93 ? 3.280 -2.102 6.018 1.00 95.69 93 VAL A C 1
ATOM 710 O O . VAL A 1 93 ? 3.222 -2.903 6.954 1.00 95.69 93 VAL A O 1
ATOM 713 N N . TYR A 1 94 ? 2.481 -1.047 5.910 1.00 95.31 94 TYR A N 1
ATOM 714 C CA . TYR A 1 94 ? 1.424 -0.742 6.864 1.00 95.31 94 TYR A CA 1
ATOM 715 C C . TYR A 1 94 ? 0.157 -0.251 6.153 1.00 95.31 94 TYR A C 1
ATOM 717 O O . TYR A 1 94 ? 0.243 0.430 5.125 1.00 95.31 94 TYR A O 1
ATOM 725 N N . PRO A 1 95 ? -1.028 -0.603 6.676 1.00 95.38 95 PRO A N 1
ATOM 726 C CA . PRO A 1 95 ? -2.301 -0.183 6.123 1.00 95.38 95 PRO A CA 1
ATOM 727 C C . PRO A 1 95 ? -2.627 1.265 6.503 1.00 95.38 95 PRO A C 1
ATOM 729 O O . PRO A 1 95 ? -2.217 1.787 7.543 1.00 95.38 95 PRO A O 1
ATOM 732 N N . SER A 1 96 ? -3.455 1.885 5.680 1.00 93.00 96 SER A N 1
ATOM 733 C CA . SER A 1 96 ? -4.145 3.133 5.934 1.00 93.00 96 SER A CA 1
ATOM 734 C C . SER A 1 96 ? -5.624 2.919 5.675 1.00 93.00 96 SER A C 1
ATOM 736 O O . SER A 1 96 ? -6.040 2.500 4.593 1.00 93.00 96 SER A O 1
ATOM 738 N N . ALA A 1 97 ? -6.427 3.158 6.706 1.00 91.25 97 ALA A N 1
ATOM 739 C CA . ALA A 1 97 ? -7.862 2.989 6.602 1.00 91.25 97 ALA A CA 1
ATOM 740 C C . ALA A 1 97 ? -8.482 3.998 5.628 1.00 91.25 97 ALA A C 1
ATOM 742 O O . ALA A 1 97 ? -8.073 5.159 5.552 1.00 91.25 97 ALA A O 1
ATOM 743 N N . VAL A 1 98 ? -9.547 3.558 4.961 1.00 87.31 98 VAL A N 1
ATOM 744 C CA . VAL A 1 98 ? -10.350 4.364 4.036 1.00 87.31 98 VAL A CA 1
ATOM 745 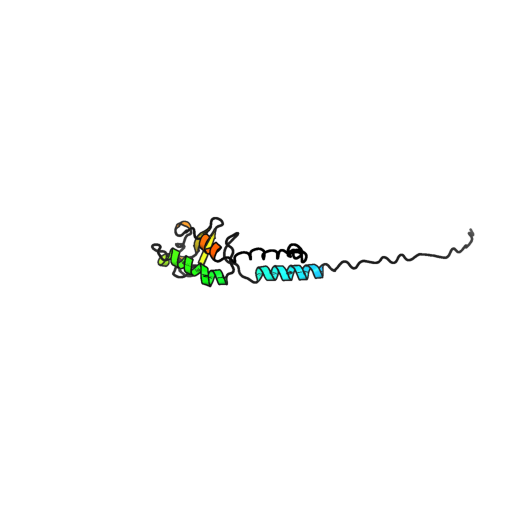C C . VAL A 1 98 ? -11.775 4.552 4.569 1.00 87.31 98 VAL A C 1
ATOM 747 O O . VAL A 1 98 ? -12.263 3.781 5.403 1.00 87.31 98 VAL A O 1
ATOM 750 N N . GLY A 1 99 ? -12.452 5.610 4.117 1.00 86.38 99 GLY A N 1
ATOM 751 C CA . GLY A 1 99 ? -13.840 5.909 4.486 1.00 86.38 99 GLY A CA 1
ATOM 752 C C . GLY A 1 99 ? -14.072 5.997 6.001 1.00 86.38 99 GLY A C 1
ATOM 753 O O . GLY A 1 99 ? -13.306 6.630 6.728 1.00 86.38 99 GLY A O 1
ATOM 754 N N . LYS A 1 100 ? -15.122 5.327 6.496 1.00 86.56 100 LYS A N 1
ATOM 755 C CA . LYS A 1 100 ? -15.517 5.347 7.920 1.00 86.56 100 LYS A CA 1
ATOM 756 C C . LYS A 1 100 ? -14.431 4.840 8.877 1.00 86.56 100 LYS A C 1
ATOM 758 O O . LYS A 1 100 ? -14.358 5.282 10.019 1.00 86.56 100 LYS A O 1
ATOM 763 N N . PHE A 1 101 ? -13.567 3.935 8.415 1.00 87.31 101 PHE A N 1
ATOM 764 C CA . PHE A 1 101 ? -12.485 3.394 9.235 1.00 87.31 101 PHE A CA 1
ATOM 765 C C . PHE A 1 101 ? -11.359 4.417 9.418 1.00 87.31 101 PHE A C 1
ATOM 767 O O . PHE A 1 101 ? -10.736 4.447 10.478 1.00 87.31 101 PHE A O 1
ATOM 774 N N . LYS A 1 102 ? -11.157 5.318 8.444 1.00 87.06 102 LYS A N 1
ATOM 775 C CA . LYS A 1 102 ? -10.207 6.435 8.553 1.00 87.06 102 LYS A CA 1
ATOM 776 C C . LYS A 1 102 ? -10.592 7.387 9.683 1.00 87.06 102 LYS A C 1
ATOM 778 O O . LYS A 1 102 ? -9.744 7.735 10.496 1.00 87.06 102 LYS A O 1
ATOM 783 N N . ALA A 1 103 ? -11.880 7.724 9.783 1.00 82.38 103 ALA A N 1
ATOM 784 C CA . ALA A 1 103 ? -12.412 8.583 10.843 1.00 82.38 103 ALA A CA 1
ATOM 785 C C . ALA A 1 103 ? -12.224 7.988 12.249 1.00 82.38 103 ALA A C 1
ATOM 787 O O . ALA A 1 103 ? -12.115 8.725 13.223 1.00 82.38 103 ALA A O 1
ATOM 788 N N . SER A 1 104 ? -12.141 6.657 12.363 1.00 82.94 104 SER A N 1
ATOM 789 C CA . SER A 1 104 ? -11.904 5.999 13.650 1.00 82.94 104 SER A CA 1
ATOM 790 C C . SER A 1 104 ? -10.482 6.198 14.185 1.00 82.94 104 SER A C 1
ATOM 792 O O . SER A 1 104 ? -10.267 6.047 15.384 1.00 82.94 104 SER A O 1
ATOM 7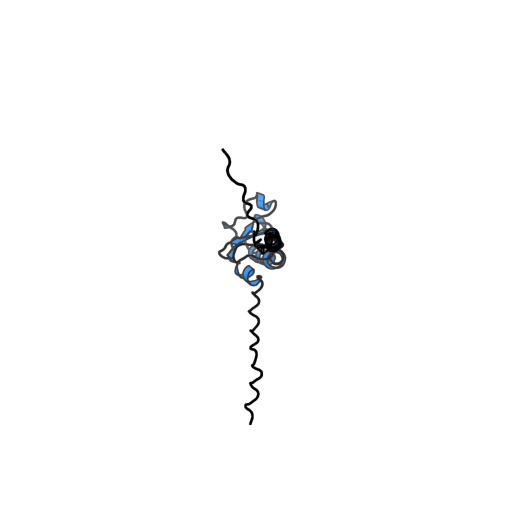94 N N . GLY A 1 105 ? -9.502 6.474 13.313 1.00 84.62 105 GLY A N 1
ATOM 795 C CA . GLY A 1 105 ? -8.092 6.636 13.683 1.00 84.62 105 GLY A CA 1
ATOM 796 C C . GLY A 1 105 ? -7.417 5.382 14.261 1.00 84.62 105 GLY A C 1
ATOM 797 O O . GLY A 1 105 ? -6.294 5.465 14.747 1.00 84.62 105 GLY A O 1
ATOM 798 N N . LYS A 1 106 ? -8.074 4.212 14.237 1.00 89.12 106 LYS A N 1
ATOM 799 C CA . LYS A 1 106 ? -7.578 2.989 14.900 1.00 89.12 106 LYS A CA 1
ATOM 800 C C . LYS A 1 106 ? -6.676 2.116 14.027 1.00 89.12 106 LYS A C 1
ATOM 802 O O . LYS A 1 106 ? -5.993 1.239 14.557 1.00 89.12 106 LYS A O 1
ATOM 807 N N . CYS A 1 107 ? -6.679 2.335 12.715 1.00 90.62 107 CYS A N 1
ATOM 808 C CA . CYS A 1 107 ? -5.765 1.684 11.783 1.00 90.62 107 CYS A CA 1
ATOM 809 C C . CYS A 1 107 ? -4.438 2.447 11.766 1.00 90.62 107 CYS A C 1
ATOM 811 O O . CYS A 1 107 ? -4.253 3.377 10.981 1.00 90.62 107 CYS A O 1
ATOM 813 N N . THR A 1 108 ? -3.548 2.104 12.694 1.00 90.19 108 THR A N 1
ATOM 814 C CA . THR A 1 108 ? -2.254 2.770 12.851 1.00 90.19 108 THR A CA 1
ATOM 815 C C . THR A 1 108 ? -1.113 1.858 12.427 1.00 90.19 108 THR A C 1
ATOM 817 O O . THR A 1 108 ? -1.145 0.646 12.651 1.00 90.19 108 THR A O 1
ATOM 820 N N . LYS A 1 109 ? -0.047 2.470 11.907 1.00 91.69 109 LYS A N 1
ATOM 821 C CA . LYS A 1 109 ? 1.218 1.794 11.593 1.00 91.69 109 LYS A CA 1
ATOM 822 C C . LYS A 1 109 ? 1.770 1.001 12.783 1.00 91.69 109 LYS A C 1
ATOM 824 O O . LYS A 1 109 ? 2.212 -0.127 12.622 1.00 91.69 109 LYS A O 1
ATOM 829 N N . SER A 1 110 ? 1.666 1.545 13.997 1.00 89.62 110 SER A N 1
ATOM 830 C CA . SER A 1 110 ? 2.128 0.878 15.224 1.00 89.62 110 SER A CA 1
ATOM 831 C C . SER A 1 110 ? 1.417 -0.441 15.536 1.00 89.62 110 SER A C 1
ATOM 833 O O . SER A 1 110 ? 2.010 -1.303 16.174 1.00 89.62 110 SER A O 1
ATOM 835 N N . LYS A 1 111 ? 0.157 -0.606 15.112 1.00 89.75 111 LYS A N 1
ATOM 836 C CA . LYS A 1 111 ? -0.605 -1.845 15.326 1.00 89.75 111 LYS A CA 1
ATOM 837 C C . LYS A 1 111 ? -0.430 -2.843 14.199 1.00 89.75 111 LYS A C 1
ATOM 839 O O . LYS A 1 111 ? -0.444 -4.043 14.443 1.00 89.75 111 LYS A O 1
ATOM 844 N N . PHE A 1 112 ? -0.300 -2.342 12.978 1.00 92.88 112 PHE A N 1
ATOM 845 C CA . PHE A 1 112 ? -0.256 -3.163 11.783 1.00 92.88 112 PHE A CA 1
ATOM 846 C C . PHE A 1 112 ? 0.976 -2.783 10.973 1.00 92.88 112 PHE A C 1
ATOM 848 O O . PHE A 1 112 ? 0.962 -1.817 10.216 1.00 92.88 112 PHE A O 1
ATOM 855 N N . THR A 1 113 ? 2.046 -3.553 11.144 1.00 95.88 113 THR A N 1
ATOM 856 C CA . THR A 1 113 ? 3.249 -3.469 10.315 1.00 95.88 113 THR A CA 1
ATOM 857 C C . THR A 1 113 ? 3.744 -4.879 10.026 1.00 95.88 113 THR A C 1
ATOM 859 O O . THR A 1 113 ? 3.828 -5.705 10.933 1.00 95.88 113 THR A O 1
ATOM 862 N N . LYS A 1 114 ? 4.072 -5.162 8.763 1.00 95.62 114 LYS A N 1
ATOM 863 C CA . LYS A 1 114 ? 4.704 -6.419 8.341 1.00 95.62 114 LYS A CA 1
ATOM 864 C C . LYS A 1 114 ? 5.820 -6.132 7.346 1.00 95.62 114 LYS A C 1
ATOM 866 O O . LYS A 1 114 ? 5.670 -5.280 6.473 1.00 95.62 114 LYS A O 1
ATOM 871 N N . ASN A 1 115 ? 6.917 -6.879 7.433 1.00 95.69 115 ASN A N 1
ATOM 872 C CA . ASN A 1 115 ? 8.007 -6.768 6.470 1.00 95.69 115 ASN A CA 1
ATOM 873 C C . ASN A 1 115 ? 7.669 -7.551 5.189 1.00 95.69 115 ASN A C 1
ATOM 875 O O . ASN A 1 115 ? 7.880 -8.760 5.100 1.00 95.69 115 ASN A O 1
ATOM 879 N N . LEU A 1 116 ? 7.092 -6.862 4.202 1.00 95.81 116 LEU A N 1
ATOM 880 C CA . LEU A 1 116 ? 6.595 -7.460 2.954 1.00 95.81 116 LEU A CA 1
ATOM 881 C C . LEU A 1 116 ? 7.291 -6.896 1.708 1.00 95.81 116 LEU A C 1
ATOM 883 O O . LEU A 1 116 ? 6.864 -7.143 0.583 1.00 95.81 116 LEU A O 1
ATOM 887 N N . GLY A 1 117 ? 8.403 -6.176 1.875 1.00 93.50 117 GLY A N 1
ATOM 888 C CA . GLY A 1 117 ? 9.152 -5.600 0.754 1.00 93.50 117 GLY A CA 1
ATOM 889 C C . GLY A 1 117 ? 9.644 -6.628 -0.275 1.00 93.50 117 GLY A C 1
ATOM 890 O O . GLY A 1 117 ? 9.864 -6.276 -1.433 1.00 93.50 117 GLY A O 1
ATOM 891 N N . HIS A 1 118 ? 9.789 -7.901 0.105 1.00 94.31 118 HIS A N 1
ATOM 892 C CA . HIS A 1 118 ? 10.135 -8.979 -0.826 1.00 94.31 118 HIS A CA 1
ATOM 893 C C . HIS A 1 118 ? 9.040 -9.225 -1.879 1.00 94.31 118 HIS A C 1
ATOM 895 O O . HIS A 1 118 ? 9.375 -9.472 -3.034 1.00 94.31 118 HIS A O 1
ATOM 901 N N . ILE A 1 119 ? 7.760 -9.077 -1.515 1.00 94.56 119 ILE A N 1
ATOM 902 C CA . ILE A 1 119 ? 6.620 -9.191 -2.438 1.00 94.56 119 ILE A CA 1
ATOM 903 C C . ILE A 1 119 ? 6.710 -8.112 -3.518 1.00 94.56 119 ILE A C 1
ATOM 905 O O . ILE A 1 119 ? 6.609 -8.394 -4.709 1.00 94.56 119 ILE A O 1
ATOM 909 N N . VAL A 1 120 ? 6.978 -6.875 -3.096 1.00 93.94 120 VAL A N 1
ATOM 910 C CA . VAL A 1 120 ? 7.114 -5.728 -4.000 1.00 93.94 120 VAL A CA 1
ATOM 911 C C . VAL A 1 120 ? 8.266 -5.936 -4.977 1.00 93.94 120 VAL A C 1
ATOM 913 O O . VAL A 1 120 ? 8.093 -5.767 -6.179 1.00 93.94 120 VAL A O 1
ATOM 916 N N . LYS A 1 121 ? 9.432 -6.362 -4.481 1.00 92.25 121 LYS A N 1
ATOM 917 C CA . LYS A 1 121 ? 10.599 -6.646 -5.331 1.00 92.25 121 LYS A CA 1
ATOM 918 C C . LYS A 1 121 ? 10.355 -7.789 -6.314 1.00 92.25 121 LYS A C 1
ATOM 920 O O . LYS A 1 121 ? 10.898 -7.760 -7.410 1.00 92.25 121 LYS A O 1
ATOM 925 N N . ALA A 1 122 ? 9.570 -8.794 -5.929 1.00 92.19 122 ALA A N 1
ATOM 926 C CA . ALA A 1 122 ? 9.225 -9.902 -6.812 1.00 92.19 122 ALA A CA 1
ATOM 927 C C . ALA A 1 122 ? 8.288 -9.471 -7.953 1.00 92.19 122 ALA A C 1
ATOM 929 O O . ALA A 1 122 ? 8.370 -10.031 -9.042 1.00 92.19 122 ALA A O 1
ATOM 930 N N . ALA A 1 123 ? 7.431 -8.475 -7.706 1.00 90.12 123 ALA A N 1
ATOM 931 C CA . ALA A 1 123 ? 6.519 -7.913 -8.700 1.00 90.12 123 ALA A CA 1
ATOM 932 C C . ALA A 1 123 ? 7.183 -6.883 -9.632 1.00 90.12 123 ALA A C 1
ATOM 934 O O . ALA A 1 123 ? 6.648 -6.591 -10.698 1.00 90.12 123 ALA A O 1
ATOM 935 N N . GLN A 1 124 ? 8.341 -6.330 -9.256 1.00 88.06 124 GLN A N 1
ATOM 936 C CA . GLN A 1 124 ? 9.063 -5.391 -10.110 1.00 88.06 124 GLN A CA 1
ATOM 937 C C . GLN A 1 124 ? 9.538 -6.080 -11.396 1.00 88.06 124 GLN A C 1
ATOM 939 O O . GLN A 1 124 ? 10.023 -7.217 -11.345 1.00 88.06 124 GLN A O 1
ATOM 944 N N . PRO A 1 125 ? 9.459 -5.397 -12.555 1.00 78.00 125 PRO A N 1
ATOM 945 C CA . PRO A 1 125 ? 10.010 -5.935 -13.783 1.00 78.00 125 PRO A CA 1
ATOM 946 C C . PRO A 1 125 ? 11.498 -6.192 -13.559 1.00 78.00 125 PRO A C 1
ATOM 948 O O . PRO A 1 125 ? 12.259 -5.283 -13.219 1.00 78.00 125 PRO A O 1
ATOM 951 N N . ARG A 1 126 ? 11.918 -7.449 -13.736 1.00 66.12 126 ARG A N 1
ATOM 952 C CA . ARG A 1 126 ? 13.340 -7.787 -13.754 1.00 66.12 126 ARG A CA 1
ATOM 953 C C . ARG A 1 126 ? 13.978 -6.907 -14.820 1.00 66.12 126 ARG A C 1
ATOM 955 O O . ARG A 1 126 ? 13.491 -6.890 -15.954 1.00 66.12 126 ARG A O 1
ATOM 962 N N . SER A 1 127 ? 15.026 -6.162 -14.463 1.00 58.06 127 SER A N 1
ATOM 963 C CA . SER A 1 127 ? 15.834 -5.483 -15.471 1.00 58.06 127 SER A CA 1
ATOM 964 C C . SER A 1 127 ? 16.164 -6.528 -16.528 1.00 58.06 127 SER A C 1
ATOM 966 O O . SER A 1 127 ? 16.643 -7.616 -16.194 1.00 58.06 127 SER A O 1
ATOM 968 N N . ARG A 1 128 ? 15.792 -6.258 -17.787 1.00 52.88 128 ARG A N 1
ATOM 969 C CA . ARG A 1 128 ? 16.183 -7.123 -18.899 1.00 52.88 128 ARG A CA 1
ATOM 970 C C . ARG A 1 128 ? 17.683 -7.311 -18.741 1.00 52.88 128 ARG A C 1
ATOM 972 O O . ARG A 1 128 ? 18.416 -6.321 -18.767 1.00 52.88 128 ARG A O 1
ATOM 979 N N . SER A 1 129 ? 18.116 -8.544 -18.478 1.00 52.50 129 SER A N 1
ATOM 980 C CA . SER A 1 129 ? 19.535 -8.873 -18.469 1.00 52.50 129 SER A CA 1
ATOM 981 C C . SER A 1 129 ? 20.145 -8.271 -19.734 1.00 52.50 129 SER A C 1
ATOM 983 O O . SER A 1 129 ? 19.451 -8.267 -20.760 1.00 52.50 129 SER A O 1
ATOM 985 N N . PRO A 1 130 ? 21.381 -7.737 -19.691 1.00 54.12 130 PRO A N 1
ATOM 986 C CA . PRO A 1 130 ? 22.055 -7.344 -20.916 1.00 54.12 130 PRO A CA 1
ATOM 987 C C . PRO A 1 130 ? 21.901 -8.519 -21.875 1.00 54.12 130 PRO A C 1
ATOM 989 O O . PRO A 1 130 ? 22.263 -9.641 -21.507 1.00 54.12 130 PRO A O 1
ATOM 992 N N . SER A 1 131 ? 21.252 -8.301 -23.026 1.00 52.88 131 SER A N 1
ATOM 993 C CA . SER A 1 131 ? 21.174 -9.333 -24.058 1.00 52.88 131 SER A CA 1
ATOM 994 C C . SER A 1 131 ? 22.578 -9.904 -24.192 1.00 52.88 131 SER A C 1
ATOM 996 O O . SER A 1 131 ? 23.504 -9.085 -24.237 1.00 52.88 131 SER A O 1
ATOM 998 N N . PRO A 1 132 ? 22.761 -11.242 -24.200 1.00 52.94 132 PRO A N 1
ATOM 999 C CA . PRO A 1 132 ? 24.087 -11.811 -24.338 1.00 52.94 132 PRO A CA 1
ATOM 1000 C C . PRO A 1 132 ? 24.705 -11.108 -25.532 1.00 52.94 132 PRO A C 1
ATOM 1002 O O . PRO A 1 132 ? 24.128 -11.145 -26.626 1.00 52.94 132 PRO A O 1
ATOM 1005 N N . SER A 1 133 ? 25.780 -10.353 -25.289 1.00 56.16 133 SER A N 1
ATOM 1006 C CA . SER A 1 133 ? 26.549 -9.723 -26.344 1.00 56.16 133 SER A CA 1
ATOM 1007 C C . SER A 1 133 ? 26.814 -10.857 -27.304 1.00 56.16 133 SER A C 1
ATOM 1009 O O . SER A 1 133 ? 27.443 -11.849 -26.936 1.00 56.16 133 SER A O 1
ATOM 1011 N N . ARG A 1 134 ? 26.190 -10.785 -28.483 1.00 56.22 134 ARG A N 1
ATOM 1012 C CA . ARG A 1 134 ? 26.371 -11.774 -29.530 1.00 56.22 134 ARG A CA 1
ATOM 1013 C C . ARG A 1 134 ? 27.870 -11.730 -29.770 1.00 56.22 134 ARG A C 1
ATOM 1015 O O . ARG A 1 134 ? 28.344 -10.780 -30.389 1.00 56.22 134 ARG A O 1
ATOM 1022 N N . HIS A 1 135 ? 28.619 -12.663 -29.178 1.00 51.03 135 HIS A N 1
ATOM 1023 C CA . HIS A 1 135 ? 30.017 -12.843 -29.496 1.00 51.03 135 HIS A CA 1
ATOM 1024 C C . HIS A 1 135 ? 29.973 -13.084 -30.990 1.00 51.03 135 HIS A C 1
ATOM 1026 O O . HIS A 1 135 ? 29.434 -14.087 -31.463 1.00 51.03 135 HIS A O 1
ATOM 1032 N N . ARG A 1 136 ? 30.388 -12.061 -31.733 1.00 53.34 136 ARG A N 1
ATOM 1033 C CA . ARG A 1 136 ? 30.612 -12.143 -33.157 1.00 53.34 136 ARG A CA 1
ATOM 1034 C C . ARG A 1 136 ? 31.717 -13.184 -33.235 1.00 53.34 136 ARG A C 1
ATOM 1036 O O . ARG A 1 136 ? 32.872 -12.842 -33.013 1.00 53.34 136 ARG A O 1
ATOM 1043 N N . ARG A 1 137 ? 31.355 -14.464 -33.398 1.00 54.91 137 ARG A N 1
ATOM 1044 C CA . ARG A 1 137 ? 32.321 -15.470 -33.827 1.00 54.91 137 ARG A CA 1
ATOM 1045 C C . ARG A 1 137 ? 32.938 -14.851 -35.062 1.00 54.91 137 ARG A C 1
ATOM 1047 O O . ARG A 1 137 ? 32.210 -14.477 -35.989 1.00 54.91 137 ARG A O 1
ATOM 1054 N N . ALA A 1 138 ? 34.231 -14.571 -34.981 1.00 57.31 138 ALA A N 1
ATOM 1055 C CA . ALA A 1 138 ? 34.953 -14.124 -36.142 1.00 57.31 138 ALA A CA 1
ATOM 1056 C C . ALA A 1 138 ? 34.716 -15.195 -37.207 1.00 57.31 138 ALA A C 1
ATOM 1058 O O . ALA A 1 138 ? 34.787 -16.388 -36.930 1.00 57.31 138 ALA A O 1
ATOM 1059 N N . PHE A 1 139 ? 34.371 -14.755 -38.407 1.00 52.88 139 PHE A N 1
ATOM 1060 C CA . PHE A 1 139 ? 34.120 -15.586 -39.584 1.00 52.88 139 PHE A CA 1
ATOM 1061 C C . PHE A 1 139 ? 35.346 -16.439 -40.001 1.00 52.88 139 PHE A C 1
ATOM 1063 O O . PHE A 1 139 ? 35.285 -17.153 -40.989 1.00 52.88 139 PHE A O 1
ATOM 1070 N N . TRP A 1 140 ? 36.439 -16.382 -39.235 1.00 53.41 140 TRP A N 1
ATOM 1071 C CA . TRP A 1 140 ? 37.751 -16.945 -39.541 1.00 53.41 140 TRP A CA 1
ATOM 1072 C C . TRP A 1 140 ? 38.108 -18.212 -38.741 1.00 53.41 140 TRP A C 1
ATOM 1074 O O . TRP A 1 140 ? 39.216 -18.699 -38.880 1.00 53.41 140 TRP A O 1
ATOM 1084 N N . ASP A 1 141 ? 37.201 -18.771 -37.932 1.00 52.44 141 ASP A N 1
ATOM 1085 C CA . ASP A 1 141 ? 37.427 -20.033 -37.186 1.00 52.44 141 ASP A CA 1
ATOM 1086 C C . ASP A 1 141 ? 37.147 -21.305 -38.038 1.00 52.44 141 ASP A C 1
ATOM 1088 O O . ASP A 1 141 ? 36.658 -22.307 -37.519 1.00 52.44 141 ASP A O 1
ATOM 1092 N N . PHE A 1 142 ? 37.378 -21.276 -39.360 1.00 51.34 142 PHE A N 1
ATOM 1093 C CA . PHE A 1 142 ? 37.118 -22.421 -40.264 1.00 51.34 142 PHE A CA 1
ATOM 1094 C C . PHE A 1 142 ? 38.379 -23.006 -40.934 1.00 51.34 142 PHE A C 1
ATOM 1096 O O . PHE A 1 142 ? 38.254 -23.748 -41.898 1.00 51.34 142 PHE A O 1
ATOM 1103 N N . ASP A 1 143 ? 39.582 -22.728 -40.428 1.00 55.53 143 ASP A N 1
ATOM 1104 C CA . ASP A 1 143 ? 40.845 -23.192 -41.038 1.00 55.53 143 ASP A CA 1
ATOM 1105 C C . ASP A 1 143 ? 41.699 -24.059 -40.086 1.00 55.53 143 ASP A C 1
ATOM 1107 O O . ASP A 1 143 ? 42.913 -23.921 -40.027 1.00 55.53 143 ASP A O 1
ATOM 1111 N N . ASP A 1 144 ? 41.077 -24.968 -39.327 1.00 54.56 144 ASP A N 1
ATOM 1112 C CA . ASP A 1 144 ? 41.805 -25.947 -38.490 1.00 54.56 144 ASP A CA 1
ATOM 1113 C C . ASP A 1 144 ? 41.176 -27.354 -38.573 1.00 54.56 144 ASP A C 1
ATOM 1115 O O . ASP A 1 144 ? 40.896 -28.019 -37.574 1.00 54.56 144 ASP A O 1
ATOM 1119 N N . LEU A 1 145 ? 40.905 -27.805 -39.801 1.00 55.09 145 LEU A N 1
ATOM 1120 C CA . LEU A 1 145 ? 40.641 -29.212 -40.111 1.00 55.09 145 LEU A CA 1
ATOM 1121 C C . LEU A 1 145 ? 41.368 -29.603 -41.405 1.00 55.09 145 LEU A C 1
ATOM 1123 O O . LEU A 1 145 ? 40.742 -29.688 -42.459 1.00 55.09 145 LEU A O 1
ATOM 1127 N N . ASP A 1 146 ? 42.669 -29.862 -41.293 1.00 55.94 146 ASP A N 1
ATOM 1128 C CA . ASP A 1 146 ? 43.401 -30.800 -42.159 1.00 55.94 146 ASP A CA 1
ATOM 1129 C C . ASP A 1 146 ? 44.425 -31.577 -41.313 1.00 55.94 146 ASP A C 1
ATOM 1131 O O . ASP A 1 146 ? 45.241 -30.928 -40.614 1.00 55.94 146 ASP A O 1
#

Sequence (146 aa):
MKFSAGVASFVVVAAAGLAAARPSGYARDLYARQYDDAVELFARWGSGKYTLDDDTYHRVVKPQFISAFSGEKSFSSLCGSNPDFFIDKSGDVYPSAVGKFKASGKCTKSKFTKNLGHIVKAAQPRSRSPSPSRHRRAFWDFDDLD

Foldseek 3Di:
DDDDDDDDDDDDDDDPPPPPPDPDVVVVVVVVVVVVCVVVVFDWAEDDPLIDGPVLCVPPVQVVVLVVCVPPPCCCVQQNSRFDWYADPQQKIATAHDDPSNVVVRRDCVRDIDNHSVSSVVSDPDDPDPDPPPPPPPPPPPPPDD

Organism: Hebeloma cylindrosporum (NCBI:txid76867)